Protein AF-A0A1F8JM32-F1 (afdb_monomer_lite)

Foldseek 3Di:
DAEDWDADPVRHTQQDALQVVQQVCVVVVAWDWYDTPPDIWTWHDDPNFTKTWFDDKDWDDPDVQWIWIDGSWIEIEHAPDDPPDPCVLVVQVVVCVVVVRYWYWYDHQQEIWIQDPPVNGTDQDGQVNSVNVCVVRVDQWHQGNVRWIKGWDADPVRIIMITTDDDDDDDDDD

Structure (mmCIF, N/CA/C/O backbone):
data_AF-A0A1F8JM32-F1
#
_entry.id   AF-A0A1F8JM32-F1
#
loop_
_atom_site.group_PDB
_atom_site.id
_atom_site.type_symbol
_atom_site.label_atom_id
_atom_site.label_alt_id
_atom_site.label_comp_id
_atom_site.label_asym_id
_atom_site.label_entity_id
_atom_site.label_seq_id
_atom_site.pdbx_PDB_ins_code
_atom_site.Cartn_x
_atom_site.Cartn_y
_atom_site.Cartn_z
_atom_site.occupancy
_atom_site.B_iso_or_equiv
_atom_site.auth_seq_id
_atom_site.auth_comp_id
_atom_site.auth_asym_id
_atom_site.auth_atom_id
_atom_site.pdbx_PDB_model_num
ATOM 1 N N . MET A 1 1 ? -16.530 -4.969 17.744 1.00 80.06 1 MET A N 1
ATOM 2 C CA . MET A 1 1 ? -16.162 -5.861 16.622 1.00 80.06 1 MET A CA 1
ATOM 3 C C . MET A 1 1 ? -17.079 -5.536 15.460 1.00 80.06 1 MET A C 1
ATOM 5 O O . MET A 1 1 ? -18.286 -5.492 15.668 1.00 80.06 1 MET A O 1
ATOM 9 N N . ILE A 1 2 ? -16.519 -5.273 14.280 1.00 86.69 2 ILE A N 1
ATOM 10 C CA . ILE A 1 2 ? -17.268 -4.874 13.081 1.00 86.69 2 ILE A CA 1
ATOM 11 C C . ILE A 1 2 ? -16.907 -5.822 11.946 1.00 86.69 2 ILE A C 1
ATOM 13 O O . ILE A 1 2 ? -15.728 -6.063 11.700 1.00 86.69 2 ILE A O 1
ATOM 17 N N . LYS A 1 3 ? -17.916 -6.355 11.254 1.00 87.69 3 LYS A N 1
ATOM 18 C CA . LYS A 1 3 ? -17.703 -7.224 10.094 1.00 87.69 3 LYS A CA 1
ATOM 19 C C . LYS A 1 3 ? -17.505 -6.383 8.843 1.00 87.69 3 LYS A C 1
ATOM 21 O O . LYS A 1 3 ? -18.336 -5.535 8.528 1.00 87.69 3 LYS A O 1
ATOM 26 N N . TRP A 1 4 ? -16.416 -6.644 8.134 1.00 86.62 4 TRP A N 1
ATOM 27 C CA . TRP A 1 4 ? -16.058 -5.943 6.912 1.00 86.62 4 TRP A CA 1
ATOM 28 C C . TRP A 1 4 ? -16.650 -6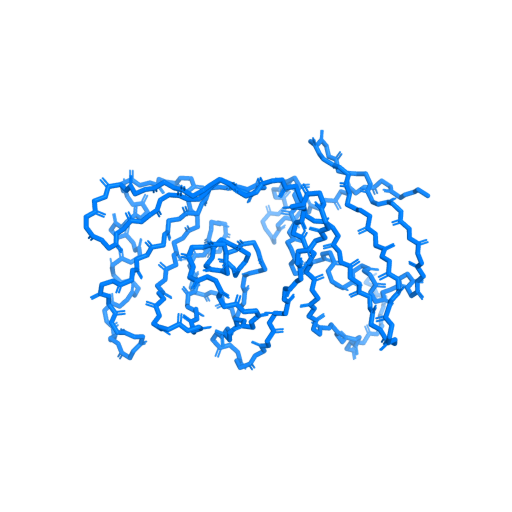.620 5.677 1.00 86.62 4 TRP A C 1
ATOM 30 O O . TRP A 1 4 ? -16.495 -7.825 5.476 1.00 86.62 4 TRP A O 1
ATOM 40 N N . VAL A 1 5 ? -17.257 -5.815 4.807 1.00 84.88 5 VAL A N 1
ATOM 41 C CA . VAL A 1 5 ? -17.569 -6.186 3.425 1.00 84.88 5 VAL A CA 1
ATOM 42 C C . VAL A 1 5 ? -17.207 -4.997 2.545 1.00 84.88 5 VAL A C 1
ATOM 44 O O . VAL A 1 5 ? -17.576 -3.867 2.855 1.00 84.88 5 VAL A O 1
ATOM 47 N N . PHE A 1 6 ? -16.486 -5.244 1.454 1.00 84.88 6 PHE A N 1
ATOM 48 C CA . PHE A 1 6 ? -16.073 -4.203 0.521 1.00 84.88 6 PHE A CA 1
ATOM 49 C C . PHE A 1 6 ? -16.266 -4.663 -0.916 1.00 84.88 6 PHE A C 1
ATOM 51 O O . PHE A 1 6 ? -15.944 -5.800 -1.269 1.00 84.88 6 PHE A O 1
ATOM 58 N N . PHE A 1 7 ? -16.765 -3.748 -1.736 1.00 85.62 7 PHE A N 1
ATOM 59 C CA . PHE A 1 7 ? -16.964 -3.937 -3.162 1.00 85.62 7 PHE A CA 1
ATOM 60 C C . PHE A 1 7 ? -16.183 -2.862 -3.913 1.00 85.62 7 PHE A C 1
ATOM 62 O O . PHE A 1 7 ? -16.184 -1.696 -3.517 1.00 85.62 7 PHE A O 1
ATOM 69 N N . ASN A 1 8 ? -15.518 -3.262 -4.991 1.00 79.25 8 ASN A N 1
ATOM 70 C CA . ASN A 1 8 ? -14.939 -2.335 -5.954 1.00 79.25 8 ASN A CA 1
ATOM 71 C C . ASN A 1 8 ? -16.053 -1.573 -6.697 1.00 79.25 8 ASN A C 1
ATOM 73 O O . ASN A 1 8 ? -17.235 -1.913 -6.603 1.00 79.25 8 ASN A O 1
ATOM 77 N N . SER A 1 9 ? -15.676 -0.558 -7.478 1.00 79.00 9 SER A N 1
ATOM 78 C CA . SER A 1 9 ? -16.617 0.234 -8.288 1.00 79.00 9 SER A CA 1
ATOM 79 C C . SER A 1 9 ? -17.377 -0.593 -9.334 1.00 79.00 9 SER A C 1
ATOM 81 O O . SER A 1 9 ? -18.477 -0.213 -9.725 1.00 79.00 9 SER A O 1
ATOM 83 N N . ASP A 1 10 ? -16.829 -1.735 -9.751 1.00 79.38 10 ASP A N 1
ATOM 84 C CA . ASP A 1 10 ? -17.462 -2.712 -10.645 1.00 79.38 10 ASP A CA 1
ATOM 85 C C . ASP A 1 10 ? -18.348 -3.743 -9.907 1.00 79.38 10 ASP A C 1
ATOM 87 O O . ASP A 1 10 ? -18.760 -4.743 -10.494 1.00 79.38 10 ASP A O 1
ATOM 91 N N . ALA A 1 11 ? -18.631 -3.513 -8.619 1.00 85.00 11 ALA A N 1
ATOM 92 C CA . ALA A 1 11 ? -19.370 -4.390 -7.708 1.00 85.00 11 ALA A CA 1
ATOM 93 C C . ALA A 1 11 ? -18.706 -5.748 -7.405 1.00 85.00 11 ALA A C 1
ATOM 95 O O . ALA A 1 11 ? -19.307 -6.591 -6.733 1.00 85.00 11 ALA A O 1
ATOM 96 N N . THR A 1 12 ? -17.461 -5.980 -7.832 1.00 78.94 12 THR A N 1
ATOM 97 C CA . THR A 1 12 ? -16.725 -7.186 -7.435 1.00 78.94 12 THR A CA 1
ATOM 98 C C . THR A 1 12 ? -16.297 -7.091 -5.968 1.00 78.94 12 THR A C 1
ATOM 100 O O . THR A 1 12 ? -15.830 -6.035 -5.529 1.00 78.94 12 THR A O 1
ATOM 103 N N . PRO A 1 13 ? -16.436 -8.162 -5.164 1.00 82.00 13 PRO A N 1
ATOM 104 C CA . PRO A 1 13 ? -15.977 -8.131 -3.785 1.00 82.00 13 PRO A CA 1
ATOM 105 C C . PRO A 1 13 ? -14.449 -8.045 -3.745 1.00 82.00 13 PRO A C 1
ATOM 107 O O . PRO A 1 13 ? -13.754 -8.777 -4.455 1.00 82.00 13 PRO A O 1
ATOM 110 N N . ALA A 1 14 ? -13.917 -7.196 -2.869 1.00 76.88 14 ALA A N 1
ATOM 111 C CA . ALA A 1 14 ? -12.504 -7.219 -2.515 1.00 76.88 14 ALA A CA 1
ATOM 112 C C . ALA A 1 14 ? -12.375 -7.554 -1.026 1.00 76.88 14 ALA A C 1
ATOM 114 O O . ALA A 1 14 ? -13.116 -7.004 -0.208 1.00 76.88 14 ALA A O 1
ATOM 115 N N . PRO A 1 15 ? -11.435 -8.438 -0.646 1.00 71.25 15 PRO A N 1
ATOM 116 C CA . PRO A 1 15 ? -11.311 -8.865 0.741 1.00 71.25 15 PRO A CA 1
ATOM 117 C C . PRO A 1 15 ? -11.031 -7.678 1.660 1.00 71.25 15 PRO A C 1
ATOM 119 O O . PRO A 1 15 ? -11.513 -7.678 2.789 1.00 71.25 15 PRO A O 1
ATOM 122 N N . ILE A 1 16 ? -10.294 -6.669 1.169 1.00 75.38 16 ILE A N 1
ATOM 123 C CA . ILE A 1 16 ? -10.016 -5.422 1.879 1.00 75.38 16 ILE A CA 1
ATOM 124 C C . ILE A 1 16 ? -9.363 -4.355 0.987 1.00 75.38 16 ILE A C 1
ATOM 126 O O . ILE A 1 16 ? -8.723 -4.680 -0.013 1.00 75.38 16 ILE A O 1
ATOM 130 N N . CYS A 1 17 ? -9.475 -3.086 1.393 1.00 82.00 17 CYS A N 1
ATOM 131 C CA . CYS A 1 17 ? -8.762 -1.944 0.821 1.00 82.00 17 CYS A CA 1
ATOM 132 C C . CYS A 1 17 ? -8.139 -1.096 1.944 1.00 82.00 17 CYS A C 1
ATOM 134 O O . CYS A 1 17 ? -8.843 -0.632 2.840 1.00 82.00 17 CYS A O 1
ATOM 136 N N . GLY A 1 18 ? -6.822 -0.862 1.888 1.00 79.56 18 GLY A N 1
ATOM 137 C CA . GLY A 1 18 ? -6.106 -0.103 2.924 1.00 79.56 18 GLY A CA 1
ATOM 138 C C . GLY A 1 18 ? -6.567 1.354 3.053 1.00 79.56 18 GLY A C 1
ATOM 139 O O . GLY A 1 18 ? -6.626 1.879 4.159 1.00 79.56 18 GLY A O 1
ATOM 140 N N . ASN A 1 19 ? -6.956 2.005 1.950 1.00 83.56 19 ASN A N 1
ATOM 141 C CA . ASN A 1 19 ? -7.513 3.361 2.011 1.00 83.56 19 ASN A CA 1
ATOM 142 C C . ASN A 1 19 ? -8.909 3.376 2.636 1.00 83.56 19 ASN A C 1
ATOM 144 O O . ASN A 1 19 ? -9.199 4.234 3.462 1.00 83.56 19 ASN A O 1
ATOM 148 N N . ALA A 1 20 ? -9.749 2.401 2.291 1.00 87.94 20 ALA A N 1
ATOM 149 C CA . ALA A 1 20 ? -11.094 2.305 2.840 1.00 87.94 20 ALA A CA 1
ATOM 150 C C . ALA A 1 20 ? -11.078 1.998 4.349 1.00 87.94 20 ALA A C 1
ATOM 152 O O . ALA A 1 20 ? -11.916 2.517 5.080 1.00 87.94 20 ALA A O 1
ATOM 153 N N . LEU A 1 21 ? -10.088 1.237 4.836 1.00 88.81 21 LEU A N 1
ATOM 154 C CA . LEU A 1 21 ? -9.865 1.052 6.273 1.00 88.81 21 LEU A CA 1
ATOM 155 C C . LEU A 1 21 ? -9.588 2.369 7.008 1.00 88.81 21 LEU A C 1
ATOM 157 O O . LEU A 1 21 ? -10.077 2.537 8.119 1.00 88.81 21 LEU A O 1
ATOM 161 N N . LYS A 1 22 ? -8.855 3.313 6.399 1.00 89.69 22 LYS A N 1
ATOM 162 C CA . LYS A 1 22 ? -8.629 4.647 6.988 1.00 89.69 22 LYS A CA 1
ATOM 163 C C . LYS A 1 22 ? -9.928 5.443 7.089 1.00 89.69 22 LYS A C 1
ATOM 165 O O . LYS A 1 22 ? -10.203 6.026 8.131 1.00 89.69 22 LYS A O 1
ATOM 170 N N . CYS A 1 23 ? -10.754 5.416 6.042 1.00 91.12 23 CYS A N 1
ATOM 171 C CA . CYS A 1 23 ? -12.068 6.058 6.079 1.00 91.12 23 CYS A CA 1
ATOM 172 C C . CYS A 1 23 ? -12.973 5.426 7.141 1.00 91.12 23 CYS A C 1
ATOM 174 O O . CYS A 1 23 ? -13.645 6.142 7.874 1.00 91.12 23 CYS A O 1
ATOM 176 N N . LEU A 1 24 ? -12.963 4.095 7.264 1.00 89.50 24 LEU A N 1
ATOM 177 C CA . LEU A 1 24 ? -13.727 3.417 8.305 1.00 89.50 24 LEU A CA 1
ATOM 178 C C . LEU A 1 24 ? -13.204 3.766 9.704 1.00 89.50 24 LEU A C 1
ATOM 180 O O . LEU A 1 24 ? -14.010 4.028 10.588 1.00 89.50 24 LEU A O 1
ATOM 184 N N . ALA A 1 25 ? -11.885 3.835 9.899 1.00 89.94 25 ALA A N 1
ATOM 185 C CA . ALA A 1 25 ? -11.300 4.286 11.158 1.00 89.94 25 ALA A CA 1
ATOM 186 C C . ALA A 1 25 ? -11.806 5.684 11.536 1.00 89.94 25 ALA A C 1
ATOM 188 O O . ALA A 1 25 ? -12.257 5.873 12.660 1.00 89.94 25 ALA A O 1
ATOM 189 N N . LEU A 1 26 ? -11.821 6.626 10.587 1.00 89.94 26 LEU A N 1
ATOM 190 C CA . LEU A 1 26 ? -12.372 7.965 10.805 1.00 89.94 26 LEU A CA 1
ATOM 191 C C . LEU A 1 26 ? -13.860 7.935 11.181 1.00 89.94 26 LEU A C 1
ATOM 193 O O . LEU A 1 26 ? -14.256 8.622 12.115 1.00 89.94 26 LEU A O 1
ATOM 197 N N . ILE A 1 27 ? -14.674 7.152 10.463 1.00 90.00 27 ILE A N 1
ATOM 198 C CA . ILE A 1 27 ? -16.121 7.040 10.716 1.00 90.00 27 ILE A CA 1
ATOM 199 C C . ILE A 1 27 ? -16.396 6.508 12.126 1.00 90.00 27 ILE A C 1
ATOM 201 O O . ILE A 1 27 ? -17.342 6.947 12.773 1.00 90.00 27 ILE A O 1
ATOM 205 N N . LEU A 1 28 ? -15.593 5.549 12.587 1.00 89.31 28 LEU A N 1
ATOM 206 C CA . LEU A 1 28 ? -15.759 4.944 13.906 1.00 89.31 28 LEU A CA 1
ATOM 207 C C . LEU A 1 28 ? -15.214 5.839 15.017 1.00 89.31 28 LEU A C 1
ATOM 209 O O . LEU A 1 28 ? -15.844 5.956 16.061 1.00 89.31 28 LEU A O 1
ATOM 213 N N . GLY A 1 29 ? -14.062 6.473 14.794 1.00 88.94 29 GLY A N 1
ATOM 214 C CA . GLY A 1 29 ? -13.470 7.429 15.729 1.00 88.94 29 GLY A CA 1
ATOM 215 C C . GLY A 1 29 ? -12.964 6.827 17.045 1.00 88.94 29 GLY A C 1
ATOM 216 O O . GLY A 1 29 ? -12.597 7.578 17.943 1.00 88.94 29 GLY A O 1
ATOM 217 N N . GLU A 1 30 ? -12.940 5.500 17.177 1.00 90.31 30 GLU A N 1
ATOM 218 C CA . GLU A 1 30 ? -12.598 4.799 18.415 1.00 90.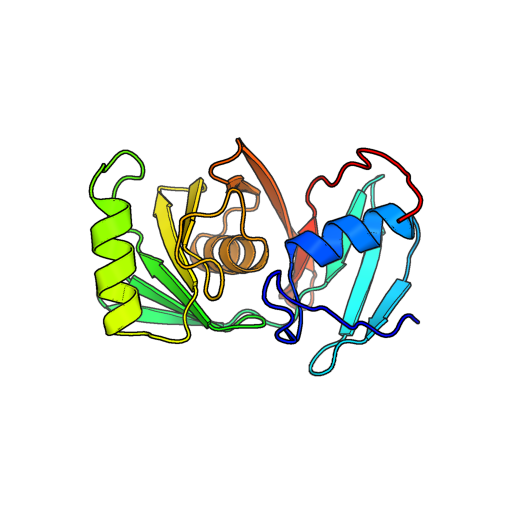31 30 GLU A CA 1
ATOM 219 C C . GLU A 1 30 ? -11.851 3.483 18.160 1.00 90.31 30 GLU A C 1
ATOM 221 O O . GLU A 1 30 ? -11.835 2.942 17.046 1.00 90.31 30 GLU A O 1
ATOM 226 N N . ASP A 1 31 ? -11.250 2.955 19.227 1.00 93.69 31 ASP A N 1
ATOM 227 C CA . ASP A 1 31 ? -10.610 1.644 19.233 1.00 93.69 31 ASP A CA 1
ATOM 228 C C . ASP A 1 31 ? -11.603 0.555 18.829 1.00 93.69 31 ASP A C 1
ATOM 230 O O . ASP A 1 31 ? -12.661 0.369 19.436 1.00 93.69 31 ASP A O 1
ATOM 234 N N . CYS A 1 32 ? -11.247 -0.230 17.817 1.00 93.81 32 CYS A N 1
ATOM 235 C CA . CYS A 1 32 ? -12.103 -1.314 17.365 1.00 93.81 32 CYS A CA 1
ATOM 236 C C . CYS A 1 32 ? -11.315 -2.432 16.685 1.00 93.81 32 CYS A C 1
ATOM 238 O O . CYS A 1 32 ? -10.146 -2.302 16.335 1.00 93.81 32 CYS A O 1
ATOM 240 N N . LEU A 1 33 ? -11.980 -3.570 16.492 1.00 94.12 33 LEU A N 1
ATOM 241 C CA . LEU A 1 33 ? -11.468 -4.670 15.684 1.00 94.12 33 LEU A CA 1
ATOM 242 C C . LEU A 1 33 ? -12.369 -4.840 14.467 1.00 94.12 33 LEU A C 1
ATOM 244 O O . LEU A 1 33 ? -13.563 -5.138 14.620 1.00 94.12 33 LEU A O 1
ATOM 248 N N . ILE A 1 34 ? -11.785 -4.666 13.284 1.00 91.38 34 ILE A N 1
ATOM 249 C CA . ILE A 1 34 ? -12.434 -4.947 12.007 1.00 91.38 34 ILE A CA 1
ATOM 250 C C . ILE A 1 34 ? -12.113 -6.387 11.620 1.00 91.38 34 ILE A C 1
ATOM 252 O O . ILE A 1 34 ? -10.950 -6.747 11.450 1.00 91.38 34 ILE A O 1
ATOM 256 N N . GLU A 1 35 ? -13.140 -7.211 11.461 1.00 90.75 35 GLU A N 1
ATOM 257 C CA . GLU A 1 35 ? -13.007 -8.589 10.999 1.00 90.75 35 GLU A CA 1
ATOM 258 C C . GLU A 1 35 ? -13.204 -8.652 9.488 1.00 90.75 35 GLU A C 1
ATOM 260 O O . GLU A 1 35 ? -14.315 -8.468 8.982 1.00 90.75 35 GLU A O 1
ATOM 265 N N . GLY A 1 36 ? -12.110 -8.906 8.773 1.00 85.19 36 GLY A N 1
ATOM 266 C CA . GLY A 1 36 ? -12.129 -9.255 7.361 1.00 85.19 36 GLY A CA 1
ATOM 267 C C . GLY A 1 36 ? -12.226 -10.770 7.147 1.00 85.19 36 GLY A C 1
ATOM 268 O O . GLY A 1 36 ? -12.107 -11.554 8.087 1.00 85.19 36 GLY A O 1
ATOM 269 N N . PRO A 1 37 ? -12.396 -11.214 5.893 1.00 82.94 37 PRO A N 1
ATOM 270 C CA . PRO A 1 37 ? -12.542 -12.635 5.570 1.00 82.94 37 PRO A CA 1
ATOM 271 C C . PRO A 1 37 ? -11.274 -13.467 5.824 1.00 82.94 37 PRO A C 1
ATOM 273 O O . PRO A 1 37 ? -11.372 -14.674 6.021 1.00 82.94 37 PRO A O 1
ATOM 276 N N . LEU A 1 38 ? -10.091 -12.843 5.789 1.00 83.31 38 LEU A N 1
ATOM 277 C CA . LEU A 1 38 ? -8.795 -13.523 5.944 1.00 83.31 38 LEU A CA 1
ATOM 278 C C . LEU A 1 38 ? -8.005 -13.067 7.175 1.00 83.31 38 LEU A C 1
ATOM 280 O O . LEU A 1 38 ? -7.207 -13.833 7.706 1.00 83.31 38 LEU A O 1
ATOM 284 N N . PHE A 1 39 ? -8.203 -11.825 7.612 1.00 87.44 39 PHE A N 1
ATOM 285 C CA . PHE A 1 39 ? -7.437 -11.198 8.685 1.00 87.44 39 PHE A CA 1
ATOM 286 C C . PHE A 1 39 ? -8.336 -10.261 9.488 1.00 87.44 39 PHE A C 1
ATOM 288 O O . PHE A 1 39 ? -9.346 -9.774 8.973 1.00 87.44 39 PHE A O 1
ATOM 295 N N . SER A 1 40 ? -7.917 -9.963 10.714 1.00 90.94 40 SER A N 1
ATOM 296 C CA . SER A 1 40 ? -8.517 -8.915 11.535 1.00 90.94 40 SER A CA 1
ATOM 297 C C . SER A 1 40 ? -7.571 -7.724 11.641 1.00 90.94 40 SER A C 1
ATOM 299 O O . SER A 1 40 ? -6.355 -7.894 11.716 1.00 90.94 40 SER A O 1
ATOM 301 N 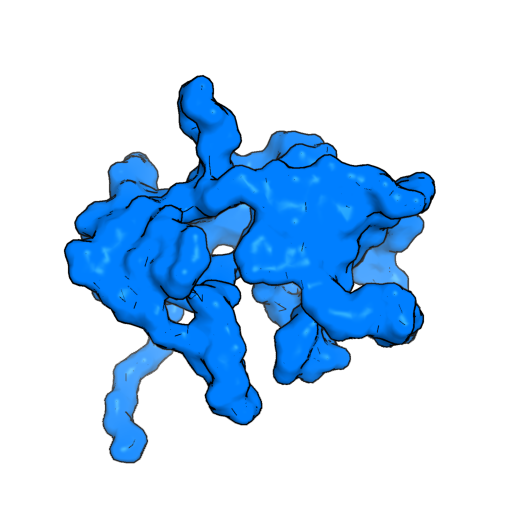N . PHE A 1 41 ? -8.143 -6.526 11.657 1.00 93.12 41 PHE A N 1
ATOM 302 C CA . PHE A 1 41 ? -7.426 -5.257 11.611 1.00 93.12 41 PHE A CA 1
ATOM 303 C C . PHE A 1 41 ? -7.778 -4.475 12.871 1.00 93.12 41 PHE A C 1
ATOM 305 O O . PHE A 1 41 ? -8.878 -3.914 12.947 1.00 93.12 41 PHE A O 1
ATOM 312 N N . PRO A 1 42 ? -6.916 -4.499 13.902 1.00 94.75 42 PRO A N 1
ATOM 313 C CA . PRO A 1 42 ? -7.131 -3.670 15.072 1.00 94.75 42 PRO A CA 1
ATOM 314 C C . PRO A 1 42 ? -6.926 -2.206 14.686 1.00 94.75 42 PRO A C 1
ATOM 316 O O . PRO A 1 42 ? -5.966 -1.867 13.997 1.00 94.75 42 PRO A O 1
ATOM 319 N N . ILE A 1 43 ? -7.825 -1.348 15.142 1.00 94.56 43 ILE A N 1
ATOM 320 C CA . ILE A 1 43 ? -7.679 0.100 15.115 1.00 94.56 43 ILE A CA 1
ATOM 321 C C . ILE A 1 43 ? -7.444 0.545 16.547 1.00 94.56 43 ILE A C 1
ATOM 323 O O . ILE A 1 43 ? -8.193 0.146 17.440 1.00 94.56 43 ILE A O 1
ATOM 327 N N . GLN A 1 44 ? -6.397 1.337 16.748 1.00 94.94 44 GLN A N 1
ATOM 328 C CA . GLN A 1 44 ? -6.035 1.887 18.047 1.00 94.94 44 GLN A CA 1
ATOM 329 C C . GLN A 1 44 ? -5.725 3.373 17.931 1.00 94.94 44 GLN A C 1
ATOM 331 O O . GLN A 1 44 ? -4.973 3.793 17.046 1.00 94.94 44 GLN A O 1
ATOM 336 N N . GLU A 1 45 ? -6.290 4.160 18.833 1.00 92.69 45 GLU A N 1
ATOM 337 C CA . GLU A 1 45 ? -5.922 5.547 19.047 1.00 92.69 45 GLU A CA 1
ATOM 338 C C . GLU A 1 45 ? -4.586 5.617 19.793 1.00 92.69 45 G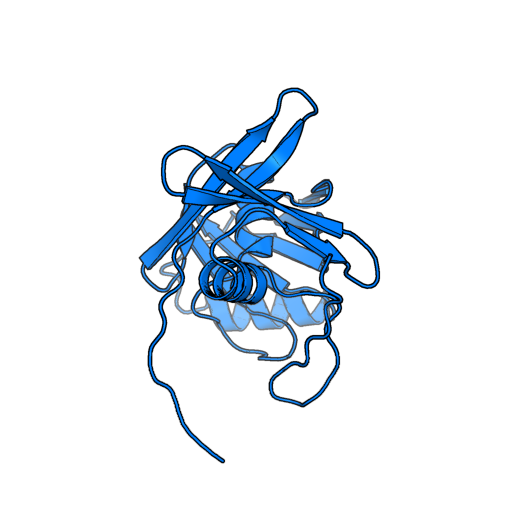LU A C 1
ATOM 340 O O . GLU A 1 45 ? -4.360 4.953 20.807 1.00 92.69 45 GLU A O 1
ATOM 345 N N . LYS A 1 46 ? -3.668 6.411 19.249 1.00 90.94 46 LYS A N 1
ATOM 346 C CA . LYS A 1 46 ? -2.405 6.745 19.888 1.00 90.94 46 LYS A CA 1
ATOM 347 C C . LYS A 1 46 ? -1.943 8.126 19.442 1.00 90.94 46 LYS A C 1
ATOM 349 O O . LYS A 1 46 ? -1.719 8.359 18.251 1.00 90.94 46 LYS A O 1
ATOM 354 N N . ASP A 1 47 ? -1.703 8.998 20.418 1.00 89.19 47 ASP A N 1
ATOM 355 C CA . ASP A 1 47 ? -1.186 10.360 20.231 1.00 89.19 47 ASP A CA 1
ATOM 356 C C . ASP A 1 47 ? -2.073 11.239 19.320 1.00 89.19 47 ASP A C 1
ATOM 358 O O . ASP A 1 47 ? -1.587 12.006 18.487 1.00 89.19 47 ASP A O 1
ATOM 362 N N . GLY A 1 48 ? -3.393 11.115 19.458 1.00 88.00 48 GLY A N 1
ATOM 363 C CA . GLY A 1 48 ? -4.401 11.806 18.654 1.00 88.00 48 GLY A CA 1
ATOM 364 C C . GLY A 1 48 ? -4.576 11.232 17.247 1.00 88.00 48 GLY A C 1
ATOM 365 O O . GLY A 1 48 ? -5.142 11.903 16.384 1.00 88.00 48 GLY A O 1
ATOM 366 N N . ARG A 1 49 ? -4.056 10.029 16.974 1.00 91.62 49 ARG A N 1
ATOM 367 C CA . ARG A 1 49 ? -4.082 9.394 15.648 1.00 91.62 49 ARG A CA 1
ATOM 368 C C . ARG A 1 49 ? -4.618 7.978 15.736 1.00 91.62 49 ARG A C 1
ATOM 370 O O . ARG A 1 49 ? -4.194 7.201 16.582 1.00 91.62 49 ARG A O 1
ATOM 377 N N . LEU A 1 50 ? -5.479 7.617 14.791 1.00 93.31 50 LEU A N 1
ATOM 378 C CA . LEU A 1 50 ? -5.923 6.238 14.620 1.00 93.31 50 LEU A CA 1
ATOM 379 C C . LEU A 1 50 ? -4.905 5.465 13.776 1.00 93.31 50 LEU A C 1
ATOM 381 O O . LEU A 1 50 ? -4.568 5.868 12.656 1.00 93.31 50 LEU A O 1
ATOM 385 N N . TRP A 1 51 ? -4.426 4.356 14.333 1.00 95.06 51 TRP A N 1
ATOM 386 C CA . TRP A 1 51 ? -3.483 3.427 13.723 1.00 95.06 51 TRP A CA 1
ATOM 387 C C . TRP A 1 51 ? -4.169 2.103 13.431 1.00 95.06 51 TRP A C 1
ATOM 389 O O . TRP A 1 51 ? -4.842 1.540 14.288 1.00 95.06 51 TRP A O 1
ATOM 399 N N . ILE A 1 52 ? -3.961 1.587 12.226 1.00 95.00 52 ILE A N 1
ATOM 400 C CA . ILE A 1 52 ? -4.521 0.326 11.752 1.00 95.00 52 ILE A CA 1
ATOM 401 C C . ILE A 1 52 ? -3.414 -0.723 11.757 1.00 95.00 52 ILE A C 1
ATOM 403 O O . ILE A 1 52 ? -2.429 -0.590 11.027 1.00 95.00 52 ILE A O 1
ATOM 407 N N . GLY A 1 53 ? -3.573 -1.778 12.548 1.00 94.94 53 GLY A N 1
ATOM 408 C CA . GLY A 1 53 ? -2.687 -2.933 12.519 1.00 94.94 53 GLY A CA 1
ATOM 409 C C . GLY A 1 53 ? -2.859 -3.707 11.215 1.00 94.94 53 GLY A C 1
ATOM 410 O O . GLY A 1 53 ? -3.974 -4.062 10.825 1.00 94.94 53 GLY A O 1
ATOM 411 N N . LEU A 1 54 ? -1.747 -3.960 10.532 1.00 93.25 54 LEU A N 1
ATOM 412 C CA . LEU A 1 54 ? -1.694 -4.719 9.291 1.00 93.25 54 LEU A CA 1
ATOM 413 C C . LEU A 1 54 ? -1.200 -6.147 9.556 1.00 93.25 54 LEU A C 1
ATOM 415 O O . LEU A 1 54 ? -0.370 -6.364 10.443 1.00 93.25 54 LEU A O 1
ATOM 419 N N . PRO A 1 55 ? -1.655 -7.134 8.765 1.00 90.81 55 PRO A N 1
ATOM 420 C CA . PRO A 1 55 ? -1.071 -8.463 8.799 1.00 90.81 55 PRO A CA 1
ATOM 421 C C . PRO A 1 55 ? 0.381 -8.429 8.288 1.00 90.81 55 PRO A C 1
ATOM 423 O O . PRO A 1 55 ? 0.792 -7.459 7.641 1.00 90.81 55 PRO A O 1
ATOM 426 N N . PRO A 1 56 ? 1.165 -9.492 8.543 1.00 90.31 56 PRO A N 1
ATOM 427 C CA . PRO A 1 56 ? 2.562 -9.552 8.133 1.00 90.31 56 PRO A CA 1
ATOM 428 C C . PRO A 1 56 ? 2.759 -9.280 6.638 1.00 90.31 56 PRO A C 1
ATOM 430 O O . PRO A 1 56 ? 2.129 -9.907 5.785 1.00 90.31 56 PRO A O 1
ATOM 433 N N . VAL A 1 57 ? 3.685 -8.374 6.331 1.00 92.12 57 VAL A N 1
ATOM 434 C CA . VAL A 1 57 ? 4.084 -8.037 4.962 1.00 92.12 57 VAL A CA 1
ATOM 435 C C . VAL A 1 57 ? 5.280 -8.898 4.581 1.00 92.12 57 VAL A C 1
ATOM 437 O O . VAL A 1 57 ? 6.319 -8.852 5.235 1.00 92.12 57 VAL A O 1
ATOM 440 N N . THR A 1 58 ? 5.164 -9.681 3.510 1.00 95.00 58 THR A N 1
ATOM 441 C CA . THR A 1 58 ? 6.306 -10.444 2.982 1.00 95.00 58 THR A CA 1
ATOM 442 C C . THR A 1 58 ? 6.795 -9.809 1.696 1.00 95.00 58 THR A C 1
ATOM 444 O O . THR A 1 58 ? 6.045 -9.788 0.726 1.00 95.00 58 THR A O 1
ATOM 447 N N . VAL A 1 59 ? 8.053 -9.363 1.656 1.00 97.06 59 VAL A N 1
ATOM 448 C CA . VAL A 1 59 ? 8.691 -8.807 0.452 1.00 97.06 59 VAL A CA 1
ATOM 449 C C . VAL A 1 59 ? 9.807 -9.735 -0.019 1.00 97.06 59 VAL A C 1
ATOM 451 O O . VAL A 1 59 ? 10.614 -10.204 0.782 1.00 97.06 59 VAL A O 1
ATOM 454 N N . ARG A 1 60 ? 9.846 -10.034 -1.320 1.00 97.69 60 ARG A N 1
ATOM 455 C CA . ARG A 1 60 ? 10.856 -10.897 -1.947 1.00 97.69 60 ARG A CA 1
ATOM 456 C C . ARG A 1 60 ? 11.326 -10.286 -3.268 1.00 97.69 60 ARG A C 1
ATOM 458 O O . ARG A 1 60 ? 10.481 -9.811 -4.025 1.00 97.69 60 ARG A O 1
ATOM 465 N N . PRO A 1 61 ? 12.632 -10.305 -3.576 1.00 98.06 61 PRO A N 1
ATOM 466 C CA . PRO A 1 61 ? 13.109 -9.890 -4.889 1.00 98.06 61 PRO A CA 1
ATOM 467 C C . PRO A 1 61 ? 12.618 -10.870 -5.962 1.00 98.06 61 PRO A C 1
ATOM 469 O O . PRO A 1 61 ? 12.581 -12.081 -5.738 1.00 98.06 61 PRO A O 1
ATOM 472 N N . LEU A 1 62 ? 12.244 -10.337 -7.121 1.00 97.12 62 LEU A N 1
ATOM 473 C CA . LEU A 1 62 ? 11.949 -11.103 -8.334 1.00 97.12 62 LEU A CA 1
ATOM 474 C C . LEU A 1 62 ? 13.118 -11.032 -9.319 1.00 97.12 62 LEU A C 1
ATOM 476 O O . LEU A 1 62 ? 13.499 -12.038 -9.907 1.00 97.12 62 LEU A O 1
ATOM 480 N N . GLU A 1 63 ? 13.680 -9.838 -9.474 1.00 96.19 63 GLU A N 1
ATOM 481 C CA . GLU A 1 63 ? 14.858 -9.509 -10.277 1.00 96.19 63 GLU A CA 1
ATOM 482 C C . GLU A 1 63 ? 15.461 -8.202 -9.728 1.00 96.19 63 GLU A C 1
ATOM 484 O O . GLU A 1 63 ? 14.942 -7.634 -8.763 1.00 96.19 63 GLU A O 1
ATOM 489 N N . GLU A 1 64 ? 16.586 -7.743 -10.276 1.00 96.12 64 GLU A N 1
ATOM 490 C CA . GLU A 1 64 ? 17.252 -6.531 -9.788 1.00 96.12 64 GLU A CA 1
ATOM 491 C C . GLU A 1 64 ? 16.304 -5.321 -9.837 1.00 96.12 64 GLU A C 1
ATOM 493 O O . GLU A 1 64 ? 15.810 -4.940 -10.896 1.00 96.12 64 GLU A O 1
ATOM 498 N N . GLY A 1 65 ? 16.017 -4.753 -8.662 1.00 96.81 65 GLY A N 1
ATOM 499 C CA . GLY A 1 65 ? 15.124 -3.607 -8.505 1.00 96.81 65 GLY A CA 1
ATOM 500 C C . GLY A 1 65 ? 13.629 -3.887 -8.712 1.00 96.81 65 GLY A C 1
ATOM 501 O O . GLY A 1 65 ? 12.842 -2.942 -8.698 1.00 96.81 65 GLY A O 1
ATOM 502 N N . LEU A 1 66 ? 13.213 -5.150 -8.851 1.00 98.19 66 LEU A N 1
ATOM 503 C CA . LEU A 1 66 ? 11.803 -5.542 -8.921 1.00 98.19 66 LEU A CA 1
ATOM 504 C C . LEU A 1 66 ? 11.460 -6.517 -7.793 1.00 98.19 66 LEU A C 1
ATOM 506 O O . LEU A 1 66 ? 12.088 -7.567 -7.641 1.00 98.19 66 LEU A O 1
ATOM 510 N N . TYR A 1 67 ? 10.418 -6.205 -7.029 1.00 98.62 67 TYR A N 1
ATOM 511 C CA . TYR A 1 67 ? 10.048 -6.943 -5.825 1.00 98.62 67 TYR A CA 1
ATOM 512 C C . TYR A 1 67 ? 8.593 -7.383 -5.867 1.00 98.62 67 TYR A C 1
ATOM 514 O O . TYR A 1 67 ? 7.717 -6.642 -6.300 1.00 98.62 67 TYR A O 1
ATOM 522 N N . HIS A 1 68 ? 8.334 -8.581 -5.360 1.00 98.19 68 HIS A N 1
ATOM 523 C CA . HIS A 1 68 ? 7.001 -9.060 -5.041 1.00 98.19 68 HIS A CA 1
ATOM 524 C C . HIS A 1 68 ? 6.735 -8.856 -3.554 1.00 98.19 68 HIS A C 1
ATOM 526 O O . HIS A 1 68 ? 7.505 -9.329 -2.714 1.00 98.19 68 HIS A O 1
ATOM 532 N N . ALA A 1 69 ? 5.612 -8.227 -3.229 1.00 96.88 69 ALA A N 1
ATOM 533 C CA . ALA A 1 69 ? 5.116 -8.115 -1.874 1.00 96.88 69 ALA A CA 1
ATOM 534 C C . ALA A 1 69 ? 3.728 -8.753 -1.736 1.00 96.88 69 ALA A C 1
ATOM 536 O O . ALA A 1 69 ? 2.825 -8.508 -2.537 1.00 96.88 69 ALA A O 1
ATOM 537 N N . ALA A 1 70 ? 3.570 -9.579 -0.704 1.00 93.31 70 ALA A N 1
ATOM 538 C CA . ALA A 1 70 ? 2.299 -10.174 -0.319 1.00 93.31 70 ALA A CA 1
ATOM 539 C C . ALA A 1 70 ? 1.760 -9.446 0.912 1.00 93.31 70 ALA A C 1
ATOM 541 O O . ALA A 1 70 ? 2.338 -9.550 1.997 1.00 93.31 70 ALA A O 1
ATOM 542 N N .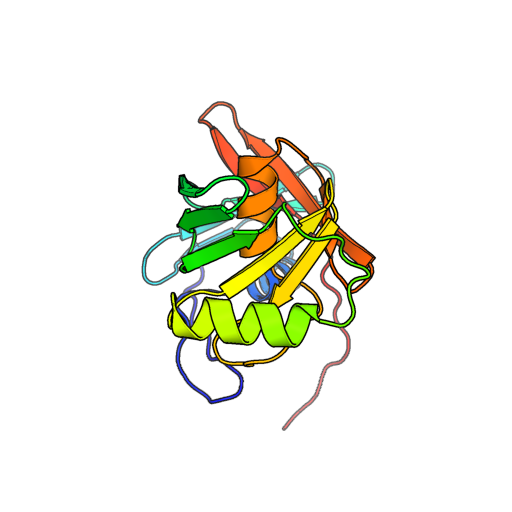 LEU A 1 71 ? 0.666 -8.710 0.721 1.00 89.06 71 LEU A N 1
ATOM 543 C CA . LEU A 1 71 ? -0.084 -8.042 1.779 1.00 89.06 71 LEU A CA 1
ATOM 544 C C . LEU A 1 71 ? -1.493 -7.758 1.271 1.00 89.06 71 LEU A C 1
ATOM 546 O O . LEU A 1 71 ? -1.670 -6.857 0.459 1.00 89.06 71 LEU A O 1
ATOM 550 N N . LEU A 1 72 ? -2.495 -8.470 1.795 1.00 84.44 72 LEU A N 1
ATOM 551 C CA . LEU A 1 72 ? -3.923 -8.349 1.437 1.00 84.44 72 LEU A CA 1
ATOM 552 C C . LEU A 1 72 ? -4.251 -8.766 -0.006 1.00 84.44 72 LEU A C 1
ATOM 554 O O . LEU A 1 72 ? -5.198 -9.513 -0.235 1.00 84.44 72 LEU A O 1
ATOM 558 N N . ASN A 1 73 ? -3.447 -8.319 -0.961 1.00 86.00 73 ASN A N 1
ATOM 559 C CA . ASN A 1 73 ? -3.370 -8.740 -2.344 1.00 86.00 73 ASN A CA 1
ATOM 560 C C . ASN A 1 73 ? -1.888 -8.755 -2.788 1.00 86.00 73 ASN A C 1
ATOM 562 O O . ASN A 1 73 ? -0.967 -8.624 -1.972 1.00 86.00 73 ASN A O 1
ATOM 566 N N . THR A 1 74 ? -1.659 -9.002 -4.075 1.00 92.94 74 THR A N 1
ATOM 567 C CA . THR A 1 74 ? -0.318 -9.062 -4.655 1.00 92.94 74 THR A CA 1
ATOM 568 C C . THR A 1 74 ? 0.136 -7.682 -5.110 1.00 92.94 74 THR A C 1
ATOM 570 O O . THR A 1 74 ? -0.569 -6.996 -5.848 1.00 92.94 74 THR A O 1
ATOM 573 N N . HIS A 1 75 ? 1.356 -7.318 -4.730 1.00 96.06 75 HIS A N 1
ATOM 574 C CA . HIS A 1 75 ? 2.007 -6.070 -5.103 1.00 96.06 75 HIS A CA 1
ATOM 575 C C . HIS A 1 75 ? 3.325 -6.354 -5.825 1.00 96.06 75 HIS A C 1
ATOM 577 O O . HIS A 1 75 ? 4.126 -7.170 -5.369 1.00 96.06 75 HIS A O 1
ATOM 583 N N . ILE A 1 76 ? 3.572 -5.657 -6.930 1.00 98.12 76 ILE A N 1
ATOM 584 C CA . ILE A 1 76 ? 4.862 -5.639 -7.624 1.00 98.12 76 ILE A CA 1
ATOM 585 C C . ILE A 1 76 ? 5.429 -4.231 -7.504 1.00 98.12 76 ILE A C 1
ATOM 587 O O . ILE A 1 76 ? 4.764 -3.281 -7.901 1.00 98.12 76 ILE A O 1
ATOM 591 N N . ILE A 1 77 ? 6.633 -4.095 -6.955 1.00 98.50 77 ILE A N 1
ATOM 592 C CA . ILE A 1 77 ? 7.301 -2.807 -6.746 1.00 98.50 77 ILE A CA 1
ATOM 593 C C . ILE A 1 77 ? 8.545 -2.747 -7.626 1.00 98.50 77 ILE A C 1
ATOM 595 O O . ILE A 1 77 ? 9.454 -3.559 -7.463 1.00 98.50 77 ILE A O 1
ATOM 599 N N . ASP A 1 78 ? 8.578 -1.779 -8.533 1.00 98.44 78 ASP A N 1
ATOM 600 C CA . ASP A 1 78 ? 9.717 -1.442 -9.384 1.00 98.44 78 ASP A CA 1
ATOM 601 C C . ASP A 1 78 ? 10.406 -0.181 -8.834 1.00 98.44 78 ASP A C 1
ATOM 603 O O . ASP A 1 78 ? 9.808 0.897 -8.800 1.00 98.44 78 ASP A O 1
ATOM 607 N N . ILE A 1 79 ? 11.657 -0.327 -8.388 1.00 98.25 79 ILE A N 1
ATOM 608 C CA . ILE A 1 79 ? 12.513 0.773 -7.904 1.00 98.25 79 ILE A CA 1
ATOM 609 C C . ILE A 1 79 ? 13.562 1.210 -8.941 1.00 98.25 79 ILE A C 1
ATOM 611 O O . ILE A 1 79 ? 14.465 1.981 -8.629 1.00 98.25 79 ILE A O 1
ATOM 615 N N . THR A 1 80 ? 13.492 0.692 -10.170 1.00 96.94 80 THR A N 1
ATOM 616 C CA . THR A 1 80 ? 14.463 0.975 -11.244 1.00 96.94 80 THR A CA 1
ATOM 617 C C . THR A 1 80 ? 14.079 2.180 -12.100 1.00 96.94 80 THR A C 1
ATOM 619 O O . THR A 1 80 ? 14.846 2.598 -12.969 1.00 96.94 80 THR A O 1
ATOM 622 N N . ARG A 1 81 ? 12.873 2.724 -11.899 1.00 95.31 81 ARG A N 1
ATOM 623 C CA . ARG A 1 81 ? 12.275 3.770 -12.735 1.00 95.31 81 ARG A CA 1
ATOM 624 C C . ARG A 1 81 ? 12.056 5.048 -11.940 1.00 95.31 81 ARG A C 1
ATOM 626 O O . ARG A 1 81 ? 11.528 5.017 -10.835 1.00 95.31 81 ARG A O 1
ATOM 633 N N . THR A 1 82 ? 12.371 6.177 -12.561 1.00 96.50 82 THR A N 1
ATOM 634 C CA . THR A 1 82 ? 12.062 7.506 -12.024 1.00 96.50 82 THR A CA 1
ATOM 635 C C . THR A 1 82 ? 10.575 7.815 -12.176 1.00 96.50 82 THR A C 1
ATOM 637 O O . THR A 1 82 ? 9.963 7.518 -13.206 1.00 96.50 82 THR A O 1
ATOM 640 N N . LEU A 1 83 ? 9.981 8.473 -11.176 1.00 97.06 83 LEU A N 1
ATOM 641 C CA . LEU A 1 83 ? 8.534 8.717 -11.156 1.00 97.06 83 LEU A CA 1
ATOM 642 C C . LEU A 1 83 ? 8.057 9.764 -12.170 1.00 97.06 83 LEU A C 1
ATOM 644 O O . LEU A 1 83 ? 6.857 9.836 -12.442 1.00 97.06 83 LEU A O 1
ATOM 648 N N . CYS A 1 84 ? 8.963 10.557 -12.744 1.00 95.62 84 CYS A N 1
ATOM 649 C CA . CYS A 1 84 ? 8.657 11.512 -13.810 1.00 95.62 84 CYS A CA 1
ATOM 650 C C . CYS A 1 84 ? 8.622 10.887 -15.215 1.00 95.62 84 CYS A C 1
ATOM 652 O O . CYS A 1 84 ? 8.288 11.586 -16.171 1.00 95.62 84 CYS A O 1
ATOM 654 N N . ASP A 1 85 ? 8.935 9.593 -15.357 1.00 96.50 85 ASP A N 1
ATOM 655 C CA . ASP A 1 85 ? 8.928 8.920 -16.655 1.00 96.50 85 ASP A CA 1
ATOM 656 C C . ASP A 1 85 ? 7.492 8.881 -17.237 1.00 96.50 85 ASP A C 1
ATOM 658 O O . ASP A 1 85 ? 6.581 8.296 -16.635 1.00 96.50 85 ASP A O 1
ATOM 662 N N . PRO A 1 86 ? 7.242 9.490 -18.413 1.00 95.62 86 PRO A N 1
ATOM 663 C CA . PRO A 1 86 ? 5.915 9.486 -19.025 1.00 95.62 86 PRO A CA 1
ATOM 664 C C . PRO A 1 86 ? 5.481 8.091 -19.506 1.00 95.62 86 PRO A C 1
ATOM 666 O O . PRO A 1 86 ? 4.303 7.884 -19.790 1.00 95.62 86 PRO A O 1
ATOM 669 N N . GLN A 1 87 ? 6.398 7.122 -19.595 1.00 96.94 87 GLN A N 1
ATOM 670 C CA . GLN A 1 87 ? 6.122 5.753 -20.033 1.00 96.94 87 GLN A CA 1
ATOM 671 C C . GLN A 1 87 ? 5.668 4.820 -18.903 1.00 96.94 87 GLN A C 1
ATOM 673 O O . GLN A 1 87 ? 5.353 3.659 -19.180 1.00 96.94 87 GLN A O 1
ATOM 678 N N . LEU A 1 88 ? 5.574 5.290 -17.652 1.00 96.25 88 LEU A N 1
ATOM 679 C CA . LEU A 1 88 ? 5.118 4.462 -16.528 1.00 96.25 88 LEU A CA 1
ATOM 680 C C . LEU A 1 88 ? 3.799 3.713 -16.793 1.00 96.25 88 LEU A C 1
ATOM 682 O O . LEU A 1 88 ? 3.761 2.521 -16.495 1.00 96.25 88 LEU A O 1
ATOM 686 N N . PRO A 1 89 ? 2.758 4.299 -17.424 1.00 96.25 89 PRO A N 1
ATOM 687 C CA . PRO A 1 89 ? 1.548 3.546 -17.765 1.00 96.25 89 PRO A CA 1
ATOM 688 C C . PRO A 1 89 ? 1.806 2.366 -18.715 1.00 96.25 89 PRO A C 1
ATOM 690 O O . PRO A 1 89 ? 1.264 1.274 -18.533 1.00 96.25 89 PRO A O 1
ATOM 693 N N . ALA A 1 90 ? 2.682 2.541 -19.708 1.00 96.50 90 ALA A N 1
ATOM 694 C CA . ALA A 1 90 ? 3.047 1.468 -20.632 1.00 96.50 90 ALA A CA 1
ATOM 695 C C . ALA A 1 90 ? 3.847 0.360 -19.922 1.00 96.50 90 ALA A C 1
ATOM 697 O O . ALA A 1 90 ? 3.652 -0.830 -20.190 1.00 96.50 90 ALA A O 1
ATOM 698 N N . PHE A 1 91 ? 4.721 0.733 -18.985 1.00 96.62 91 PHE A N 1
ATOM 699 C CA . PHE A 1 91 ? 5.448 -0.219 -18.149 1.00 96.62 91 PHE A CA 1
ATOM 700 C C . PHE A 1 91 ? 4.532 -0.965 -17.184 1.00 96.62 91 PHE A C 1
ATOM 702 O O . PHE A 1 91 ? 4.642 -2.189 -17.093 1.00 96.62 91 PHE A O 1
ATOM 709 N N . ALA A 1 92 ? 3.583 -0.271 -16.555 1.00 96.94 92 ALA A N 1
ATOM 710 C CA . ALA A 1 92 ? 2.555 -0.875 -15.717 1.00 96.94 92 ALA A CA 1
ATOM 711 C C . ALA A 1 92 ? 1.763 -1.922 -16.504 1.00 96.94 92 ALA A C 1
ATOM 713 O O . ALA A 1 92 ? 1.641 -3.062 -16.065 1.00 96.94 92 ALA A O 1
ATOM 714 N N . SER A 1 93 ? 1.309 -1.573 -17.713 1.00 95.25 93 SER A N 1
ATOM 715 C CA . SER A 1 93 ? 0.590 -2.491 -18.602 1.00 95.25 93 SER A CA 1
ATOM 716 C C . SER A 1 93 ? 1.419 -3.734 -18.947 1.00 95.25 93 SER A C 1
ATOM 718 O O . SER A 1 93 ? 0.912 -4.857 -18.916 1.00 95.25 93 SER A O 1
ATOM 720 N N . ARG A 1 94 ? 2.720 -3.575 -19.227 1.00 95.88 94 ARG A N 1
ATOM 721 C CA . ARG A 1 94 ? 3.612 -4.716 -19.484 1.00 95.88 94 ARG A CA 1
ATOM 722 C C . ARG A 1 94 ? 3.794 -5.597 -18.247 1.00 95.88 94 ARG A C 1
ATOM 724 O O . ARG A 1 94 ? 3.768 -6.818 -18.380 1.00 95.88 94 ARG A O 1
ATOM 731 N N . LEU A 1 95 ? 3.968 -5.006 -17.066 1.00 96.06 95 LEU A N 1
ATOM 732 C CA . LEU A 1 95 ? 4.084 -5.759 -15.817 1.00 96.06 95 LEU A CA 1
ATOM 733 C C . LEU A 1 95 ? 2.778 -6.476 -15.469 1.00 96.06 95 LEU A C 1
ATOM 735 O O . LEU A 1 95 ? 2.841 -7.647 -15.116 1.00 96.06 95 LEU A O 1
ATOM 739 N N . LYS A 1 96 ? 1.610 -5.859 -15.679 1.00 94.88 96 LYS A N 1
ATOM 740 C CA . LYS A 1 96 ? 0.302 -6.520 -15.533 1.00 94.88 96 LYS A CA 1
ATOM 741 C C . LYS A 1 96 ? 0.148 -7.718 -16.473 1.00 94.88 96 LYS A C 1
ATOM 743 O O . LYS A 1 96 ? -0.377 -8.741 -16.066 1.00 94.88 96 LYS A O 1
ATOM 748 N N . LYS A 1 97 ? 0.678 -7.674 -17.702 1.00 94.88 97 LYS A N 1
ATOM 749 C CA . LYS A 1 97 ? 0.698 -8.869 -18.577 1.00 94.88 97 LYS A CA 1
ATOM 750 C C . LYS A 1 97 ? 1.532 -10.021 -17.998 1.00 94.88 97 LYS A C 1
ATOM 752 O O . LYS A 1 97 ? 1.201 -11.176 -18.239 1.00 94.88 97 LYS A O 1
ATOM 757 N N . ARG A 1 98 ? 2.610 -9.718 -17.264 1.00 95.69 98 ARG A N 1
ATOM 758 C CA . ARG A 1 98 ? 3.468 -10.716 -16.591 1.00 95.69 98 ARG A CA 1
ATOM 759 C C . ARG A 1 98 ? 2.885 -11.168 -15.245 1.00 95.69 98 ARG A C 1
ATOM 761 O O . ARG A 1 98 ? 3.063 -12.323 -14.876 1.00 95.69 98 ARG A O 1
ATOM 768 N N . TYR A 1 99 ? 2.184 -10.276 -14.548 1.00 94.81 99 TYR A N 1
ATOM 769 C CA . TYR A 1 99 ? 1.590 -10.475 -13.226 1.00 94.81 99 TYR A CA 1
ATOM 770 C C . TYR A 1 99 ? 0.129 -9.972 -13.211 1.00 94.81 99 TYR A C 1
ATOM 772 O O . TYR A 1 99 ? -0.139 -8.899 -12.666 1.00 94.81 99 TYR A O 1
ATOM 780 N N . PRO A 1 100 ? -0.819 -10.714 -13.817 1.00 90.44 100 PRO A N 1
ATOM 781 C CA . PRO A 1 100 ? -2.194 -10.242 -14.041 1.00 90.44 100 PRO A CA 1
ATOM 782 C C . PRO A 1 100 ? -2.965 -9.861 -12.776 1.00 90.44 100 PRO A C 1
ATOM 784 O O . PRO A 1 100 ? -3.774 -8.937 -12.803 1.00 90.44 100 PRO A O 1
ATOM 787 N N . ASP A 1 101 ? -2.681 -10.530 -11.660 1.00 89.12 101 ASP A N 1
ATOM 788 C CA . ASP A 1 101 ? -3.399 -10.328 -10.398 1.00 89.12 101 ASP A CA 1
ATOM 789 C C . ASP A 1 101 ? -2.765 -9.263 -9.490 1.00 89.12 101 ASP A C 1
ATOM 791 O O . ASP A 1 101 ? -3.246 -9.022 -8.378 1.00 89.12 101 ASP A O 1
ATOM 795 N N . ALA A 1 102 ? -1.679 -8.627 -9.939 1.00 93.25 102 ALA A N 1
ATOM 796 C CA . ALA A 1 102 ? -0.909 -7.703 -9.124 1.00 93.25 102 ALA A CA 1
ATOM 797 C C . ALA A 1 102 ? -1.328 -6.238 -9.295 1.00 93.25 102 ALA A C 1
ATOM 799 O O . ALA A 1 102 ? -1.571 -5.746 -10.400 1.00 93.25 102 ALA A O 1
ATOM 800 N N . ASN A 1 103 ? -1.282 -5.509 -8.184 1.00 94.31 103 ASN A N 1
ATOM 801 C CA . ASN A 1 103 ? -1.101 -4.067 -8.201 1.00 94.31 103 ASN A CA 1
ATOM 802 C C . ASN A 1 103 ? 0.356 -3.761 -8.561 1.00 94.31 103 ASN A C 1
ATOM 804 O O . ASN A 1 103 ? 1.277 -4.356 -7.995 1.00 94.31 103 ASN A O 1
ATOM 808 N N . ILE A 1 104 ? 0.570 -2.849 -9.507 1.00 97.69 104 ILE A N 1
ATOM 809 C CA . ILE A 1 104 ? 1.910 -2.460 -9.949 1.00 97.69 104 ILE A CA 1
ATOM 810 C C . ILE A 1 104 ? 2.261 -1.110 -9.347 1.00 97.69 104 ILE A C 1
ATOM 812 O O . ILE A 1 104 ? 1.485 -0.160 -9.434 1.00 97.69 104 ILE A O 1
ATOM 816 N N . HIS A 1 105 ? 3.451 -1.016 -8.775 1.00 98.06 105 HIS A N 1
ATOM 817 C CA . HIS A 1 105 ? 3.947 0.184 -8.137 1.00 98.06 105 HIS A CA 1
ATOM 818 C C . HIS A 1 105 ? 5.312 0.555 -8.683 1.00 98.06 105 HIS A C 1
ATOM 820 O O . HIS A 1 105 ? 6.174 -0.303 -8.861 1.00 98.06 105 HIS A O 1
ATOM 826 N N . PHE A 1 106 ? 5.510 1.849 -8.883 1.00 98.56 106 PHE A N 1
ATOM 827 C CA . PHE A 1 106 ? 6.820 2.425 -9.137 1.00 98.56 106 PHE A CA 1
ATOM 828 C C . PHE A 1 106 ? 7.193 3.277 -7.941 1.00 98.5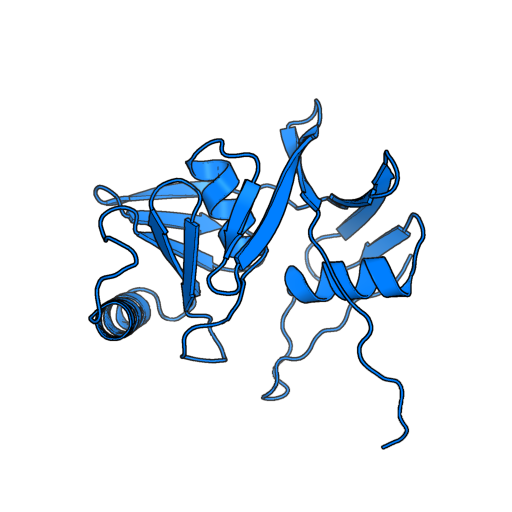6 106 PHE A C 1
ATOM 830 O O . PHE A 1 106 ? 6.353 4.031 -7.433 1.00 98.56 106 PHE A O 1
ATOM 837 N N . ALA A 1 107 ? 8.429 3.132 -7.488 1.00 98.50 107 ALA A N 1
ATOM 838 C CA . ALA A 1 107 ? 8.910 3.780 -6.286 1.00 98.50 107 ALA A CA 1
ATOM 839 C C . ALA A 1 107 ? 10.256 4.461 -6.519 1.00 98.50 107 ALA A C 1
ATOM 841 O O . ALA A 1 107 ? 11.153 3.912 -7.151 1.00 98.50 107 ALA A O 1
ATOM 842 N N . GLU A 1 108 ? 10.393 5.654 -5.954 1.00 97.88 108 GLU A N 1
ATOM 843 C CA . GLU A 1 108 ? 11.630 6.428 -5.942 1.00 97.88 108 GLU A CA 1
ATOM 844 C C . GLU A 1 108 ? 11.767 7.055 -4.554 1.00 97.88 108 GLU A C 1
ATOM 846 O O . GLU A 1 108 ? 10.932 7.866 -4.147 1.00 97.88 108 GLU A O 1
ATOM 851 N N . ASN A 1 109 ? 12.789 6.642 -3.798 1.00 96.56 109 ASN A N 1
ATOM 852 C CA . ASN A 1 109 ? 12.899 6.913 -2.360 1.00 96.56 109 ASN A CA 1
ATOM 853 C C . ASN A 1 109 ? 11.629 6.469 -1.606 1.00 96.56 109 ASN A C 1
ATOM 855 O O . ASN A 1 109 ? 11.270 5.292 -1.618 1.00 96.56 109 ASN A O 1
ATOM 859 N N . ASN A 1 110 ? 10.937 7.413 -0.970 1.00 97.94 110 ASN A N 1
ATOM 860 C CA . ASN A 1 110 ? 9.692 7.193 -0.251 1.00 97.94 110 ASN A CA 1
ATOM 861 C C . ASN A 1 110 ? 8.442 7.615 -1.044 1.00 97.94 110 ASN A C 1
ATOM 863 O O . ASN A 1 110 ? 7.350 7.656 -0.482 1.00 97.94 110 ASN A O 1
ATOM 867 N N . CYS A 1 111 ? 8.577 7.937 -2.329 1.00 98.56 111 CYS A N 1
ATOM 868 C CA . CYS A 1 111 ? 7.458 8.287 -3.197 1.00 98.56 111 CYS A CA 1
ATOM 869 C C . CYS A 1 111 ? 6.935 7.049 -3.937 1.00 98.56 111 CYS A C 1
ATOM 871 O O . CYS A 1 111 ? 7.719 6.204 -4.371 1.00 98.56 111 CYS A O 1
ATOM 873 N N . LEU A 1 112 ? 5.616 6.963 -4.121 1.00 98.19 112 LEU A N 1
ATOM 874 C CA . LEU A 1 112 ? 4.934 5.815 -4.717 1.00 98.19 112 LEU A CA 1
ATOM 875 C C . LEU A 1 112 ? 3.893 6.250 -5.759 1.00 98.19 112 LEU A C 1
ATOM 877 O O . LEU A 1 112 ? 2.973 7.020 -5.468 1.00 98.19 112 LEU A O 1
ATOM 881 N N . ARG A 1 113 ? 3.983 5.677 -6.961 1.00 98.12 113 ARG A N 1
ATOM 882 C CA . ARG A 1 113 ? 2.929 5.715 -7.990 1.00 98.12 113 ARG A CA 1
ATOM 883 C C . ARG A 1 113 ? 2.329 4.320 -8.140 1.00 98.12 113 ARG A C 1
ATOM 885 O O . ARG A 1 113 ? 3.074 3.346 -8.203 1.00 98.12 113 ARG A O 1
ATOM 892 N N . SER A 1 114 ? 0.999 4.215 -8.171 1.00 96.94 114 SER A N 1
ATOM 893 C CA . SER A 1 114 ? 0.283 2.934 -8.064 1.00 96.94 114 SER A CA 1
ATOM 894 C C . SER A 1 114 ? -0.695 2.725 -9.213 1.00 96.94 114 SER A C 1
ATOM 896 O O . SER A 1 114 ? -1.470 3.615 -9.536 1.00 96.94 114 SER A O 1
ATOM 898 N N . PHE A 1 115 ? -0.674 1.534 -9.800 1.00 95.56 115 PHE A N 1
ATOM 899 C CA . PHE A 1 115 ? -1.558 1.087 -10.871 1.00 95.56 115 PHE A CA 1
ATOM 900 C C . PHE A 1 115 ? -2.297 -0.156 -10.385 1.00 95.56 115 PHE A C 1
ATOM 902 O O . PHE A 1 115 ? -1.719 -1.245 -10.297 1.00 95.56 115 PHE A O 1
ATOM 909 N N . GLU A 1 116 ? -3.564 0.015 -10.021 1.00 88.38 116 GLU A N 1
ATOM 910 C CA . GLU A 1 116 ? -4.298 -0.991 -9.255 1.00 88.38 116 GLU A CA 1
ATOM 911 C C . GLU A 1 116 ? -5.140 -1.915 -10.142 1.00 88.38 116 GLU A C 1
ATOM 913 O O . GLU A 1 116 ? -5.570 -1.575 -11.248 1.00 88.38 116 GLU A O 1
ATOM 918 N N . ARG A 1 117 ? -5.337 -3.145 -9.673 1.00 82.12 117 ARG A N 1
ATOM 919 C CA . ARG A 1 117 ? -6.255 -4.116 -10.268 1.00 82.12 117 ARG A CA 1
ATOM 920 C C . ARG A 1 117 ? -7.696 -3.639 -10.082 1.00 82.12 117 ARG A C 1
ATOM 922 O O . ARG A 1 117 ? -8.058 -3.194 -8.999 1.00 82.12 117 ARG A O 1
ATOM 929 N N . GLY A 1 118 ? -8.517 -3.757 -11.123 1.00 73.81 118 GLY A N 1
ATOM 930 C CA . GLY A 1 118 ? -9.937 -3.372 -11.092 1.00 73.81 118 GLY A CA 1
ATOM 931 C C . GLY A 1 118 ? -10.206 -1.897 -11.412 1.00 73.81 118 GLY A C 1
ATOM 932 O O . GLY A 1 118 ? -11.328 -1.554 -11.763 1.00 73.81 118 GLY A O 1
ATOM 933 N N . VAL A 1 119 ? -9.180 -1.039 -11.366 1.00 76.94 119 VAL A N 1
ATOM 934 C CA . VAL A 1 119 ? -9.205 0.296 -11.995 1.00 76.94 119 VAL A CA 1
ATOM 935 C C . VAL A 1 119 ? -8.508 0.248 -13.355 1.00 76.94 119 VAL A C 1
ATOM 937 O O . VAL A 1 119 ? -8.914 0.934 -14.283 1.00 76.94 119 VAL A O 1
ATOM 940 N N . GLU A 1 120 ? -7.462 -0.581 -13.476 1.00 76.69 120 GLU A N 1
ATOM 941 C CA . GLU A 1 120 ? -6.608 -0.717 -14.669 1.00 76.69 120 GLU A CA 1
ATOM 942 C C . GLU A 1 120 ? -5.899 0.573 -15.111 1.00 76.69 120 GLU A C 1
ATOM 944 O O . GLU A 1 120 ? -5.226 0.609 -16.140 1.00 76.69 120 GLU A O 1
ATOM 949 N N . GLU A 1 121 ? -5.950 1.599 -14.266 1.00 88.56 121 GLU A N 1
ATOM 950 C CA . GLU A 1 121 ? -5.273 2.875 -14.426 1.00 88.56 121 GLU A CA 1
ATOM 951 C C . GLU A 1 121 ? -4.507 3.242 -13.152 1.00 88.56 121 GLU A C 1
ATOM 953 O O . GLU A 1 121 ? -4.471 2.508 -12.157 1.00 88.56 121 GLU A O 1
ATOM 958 N N . GLU A 1 122 ? -3.842 4.389 -13.206 1.00 94.81 122 GLU A N 1
ATOM 959 C CA . GLU A 1 122 ? -3.125 4.929 -12.068 1.00 94.81 122 GLU A CA 1
ATOM 960 C C . GLU A 1 122 ? -4.079 5.509 -11.018 1.00 94.81 122 GLU A C 1
ATOM 962 O O . GLU A 1 122 ? -4.872 6.404 -11.312 1.00 94.81 122 GLU A O 1
ATOM 967 N N . THR A 1 123 ? -3.933 5.075 -9.770 1.00 93.62 123 THR A N 1
ATOM 968 C CA . THR A 1 123 ? -4.695 5.590 -8.632 1.00 93.62 123 THR A CA 1
ATOM 969 C C . THR A 1 123 ? -3.933 6.688 -7.887 1.00 93.62 123 THR A C 1
ATOM 971 O O . THR A 1 123 ? -2.720 6.870 -8.021 1.00 93.62 123 THR A O 1
ATOM 974 N N . LEU A 1 124 ? -4.663 7.473 -7.089 1.00 93.88 124 LEU A N 1
ATOM 975 C CA . LEU A 1 124 ? -4.101 8.598 -6.335 1.00 93.88 124 LEU A CA 1
ATOM 976 C C . LEU A 1 124 ? -3.306 8.183 -5.089 1.00 93.88 124 LEU A C 1
ATOM 978 O O . LEU A 1 124 ? -2.482 8.973 -4.620 1.00 93.88 124 LEU A O 1
ATOM 982 N N . ALA A 1 125 ? -3.575 6.996 -4.542 1.00 93.50 125 ALA A N 1
ATOM 983 C CA . ALA A 1 125 ? -2.906 6.429 -3.375 1.00 93.50 125 ALA A CA 1
ATOM 984 C C . ALA A 1 125 ? -3.231 4.937 -3.234 1.00 93.50 125 ALA A C 1
ATOM 986 O O . ALA A 1 125 ? -4.361 4.543 -3.505 1.00 93.50 125 ALA A O 1
ATOM 987 N N . CYS A 1 126 ? -2.305 4.139 -2.695 1.00 93.88 126 CYS A N 1
ATOM 988 C CA . CYS A 1 126 ? -2.539 2.727 -2.363 1.00 93.88 126 CYS A CA 1
ATOM 989 C C . CYS A 1 126 ? -1.908 2.367 -1.007 1.00 93.88 126 CYS A C 1
ATOM 991 O O . CYS A 1 126 ? -0.690 2.225 -0.901 1.00 93.88 126 CYS A O 1
ATOM 993 N N . GLY A 1 127 ? -2.723 2.207 0.042 1.00 92.94 127 GLY A N 1
ATOM 994 C CA . GLY A 1 127 ? -2.230 1.959 1.407 1.00 92.94 127 GLY A CA 1
ATOM 995 C C . GLY A 1 127 ? -1.404 0.674 1.561 1.00 92.94 127 GLY A C 1
ATOM 996 O O . GLY A 1 127 ? -0.342 0.698 2.177 1.00 92.94 127 GLY A O 1
ATOM 997 N N . SER A 1 128 ? -1.832 -0.442 0.959 1.00 93.19 128 SER A N 1
ATOM 998 C CA . SER A 1 128 ? -1.074 -1.700 1.036 1.00 93.19 128 SER A CA 1
ATOM 999 C C . SER A 1 128 ? 0.183 -1.690 0.154 1.00 93.19 128 SER A C 1
ATOM 1001 O O . SER A 1 128 ? 1.211 -2.229 0.560 1.00 93.19 128 SER A O 1
ATOM 1003 N N . GLY A 1 129 ? 0.163 -0.980 -0.981 1.00 95.19 129 GLY A N 1
ATOM 1004 C CA . GLY A 1 129 ? 1.371 -0.704 -1.769 1.00 95.19 129 GLY A CA 1
ATOM 1005 C C . GLY A 1 129 ? 2.392 0.139 -0.995 1.00 95.19 129 GLY A C 1
ATOM 1006 O O . GLY A 1 129 ? 3.586 -0.158 -1.011 1.00 95.19 129 GLY A O 1
ATOM 1007 N N . ALA A 1 130 ? 1.925 1.137 -0.239 1.00 96.44 130 ALA A N 1
ATOM 1008 C CA . ALA A 1 130 ? 2.772 1.922 0.656 1.00 96.44 130 ALA A CA 1
ATOM 1009 C C . ALA A 1 130 ? 3.344 1.081 1.800 1.00 96.44 130 ALA A C 1
ATOM 1011 O O . ALA A 1 130 ? 4.530 1.190 2.086 1.00 96.44 130 ALA A O 1
ATOM 1012 N N . ALA A 1 131 ? 2.552 0.195 2.405 1.00 96.00 131 ALA A N 1
ATOM 1013 C CA . ALA A 1 131 ? 3.046 -0.722 3.430 1.00 96.00 131 ALA A CA 1
ATOM 1014 C C . ALA A 1 131 ? 4.133 -1.661 2.882 1.00 96.00 131 ALA A C 1
ATOM 1016 O O . ALA A 1 131 ? 5.129 -1.933 3.557 1.00 96.00 131 ALA A O 1
ATOM 1017 N N . ALA A 1 132 ? 3.983 -2.112 1.635 1.00 96.19 132 ALA A N 1
ATOM 1018 C CA . ALA A 1 132 ? 4.985 -2.916 0.956 1.00 96.19 132 ALA A CA 1
ATOM 1019 C C . ALA A 1 132 ? 6.285 -2.131 0.688 1.00 96.19 132 ALA A C 1
ATOM 1021 O O . ALA A 1 132 ? 7.366 -2.642 0.987 1.00 96.19 132 ALA A O 1
ATOM 1022 N N . LEU A 1 133 ? 6.203 -0.880 0.213 1.00 97.75 133 LEU A N 1
ATOM 1023 C CA . LEU A 1 133 ? 7.382 -0.020 0.038 1.00 97.75 133 LEU A CA 1
ATOM 1024 C C . LEU A 1 133 ? 8.040 0.342 1.377 1.00 97.75 133 LEU A C 1
ATOM 1026 O O . LEU A 1 133 ? 9.264 0.307 1.476 1.00 97.75 133 LEU A O 1
ATOM 1030 N N . ALA A 1 134 ? 7.263 0.660 2.412 1.00 97.44 134 ALA A N 1
ATOM 1031 C CA . ALA A 1 134 ? 7.770 0.927 3.757 1.00 97.44 134 ALA A CA 1
ATOM 1032 C C . ALA A 1 134 ? 8.537 -0.283 4.308 1.00 97.44 134 ALA A C 1
ATOM 1034 O O . ALA A 1 134 ? 9.649 -0.136 4.809 1.00 97.44 134 ALA A O 1
ATOM 1035 N N . THR A 1 135 ? 7.993 -1.490 4.126 1.00 96.56 135 THR A N 1
ATOM 1036 C CA . THR A 1 135 ? 8.666 -2.742 4.508 1.00 96.56 135 THR A CA 1
ATOM 1037 C C . THR A 1 135 ? 9.957 -2.968 3.714 1.00 96.56 135 THR A C 1
ATOM 1039 O O . THR A 1 135 ? 10.955 -3.400 4.281 1.00 96.56 135 THR A O 1
ATOM 1042 N N . LEU A 1 136 ? 9.956 -2.668 2.410 1.00 97.00 136 LEU A N 1
ATOM 1043 C CA . LEU A 1 136 ? 11.121 -2.831 1.535 1.00 97.00 136 LEU A CA 1
ATOM 1044 C C . LEU A 1 136 ? 12.246 -1.828 1.847 1.00 97.00 136 LEU A C 1
ATOM 1046 O O . LEU A 1 136 ? 13.417 -2.194 1.847 1.00 97.00 136 LEU A O 1
ATOM 1050 N N . SER A 1 137 ? 11.892 -0.563 2.068 1.00 96.56 137 SER A N 1
ATOM 1051 C CA . SER A 1 137 ? 12.835 0.563 2.150 1.00 96.56 137 SER A CA 1
ATOM 1052 C C . SER A 1 137 ? 13.218 0.960 3.577 1.00 96.56 137 SER A C 1
ATOM 1054 O O . SER A 1 137 ? 14.226 1.632 3.780 1.00 96.56 137 SER A O 1
ATOM 1056 N N . GLY A 1 138 ? 12.406 0.593 4.573 1.00 96.12 138 GLY A N 1
ATOM 1057 C CA . GLY A 1 138 ? 12.524 1.080 5.948 1.00 96.12 138 GLY A CA 1
ATOM 1058 C C . GLY A 1 138 ? 12.011 2.513 6.158 1.00 96.12 138 GLY A C 1
ATOM 1059 O O . GLY A 1 138 ? 12.122 3.043 7.266 1.00 96.12 138 GLY A O 1
ATOM 1060 N N . HIS A 1 139 ? 11.444 3.159 5.132 1.00 97.75 139 HIS A N 1
ATOM 1061 C CA . HIS A 1 139 ? 10.823 4.472 5.282 1.00 97.75 139 HIS A CA 1
ATOM 1062 C C . HIS A 1 139 ? 9.557 4.392 6.140 1.00 97.75 139 HIS A C 1
ATOM 1064 O O . HIS A 1 139 ? 8.706 3.526 5.953 1.00 97.75 139 HIS A O 1
ATOM 1070 N N . LYS A 1 140 ? 9.412 5.347 7.063 1.00 97.12 140 LYS A N 1
ATOM 1071 C CA . LYS A 1 140 ? 8.233 5.455 7.935 1.00 97.12 140 LYS A CA 1
ATOM 1072 C C . LYS A 1 140 ? 7.098 6.262 7.322 1.00 97.12 140 LYS A C 1
ATOM 1074 O O . LYS A 1 140 ? 6.007 6.247 7.867 1.00 97.12 140 LYS A O 1
ATOM 1079 N N . GLU A 1 141 ? 7.341 6.976 6.233 1.00 98.00 141 GLU A N 1
ATOM 1080 C CA . GLU A 1 141 ? 6.349 7.826 5.580 1.00 98.00 141 GLU A CA 1
ATOM 1081 C C . GLU A 1 141 ? 6.463 7.647 4.079 1.00 98.00 141 GLU A C 1
ATOM 1083 O O . GLU A 1 141 ? 7.529 7.893 3.517 1.00 98.00 141 GLU A O 1
ATOM 1088 N N . ILE A 1 142 ? 5.372 7.222 3.449 1.00 98.31 142 ILE A N 1
ATOM 1089 C CA . ILE A 1 142 ? 5.286 7.035 2.004 1.00 98.31 142 ILE A CA 1
ATOM 1090 C C . ILE A 1 142 ? 4.378 8.105 1.410 1.00 98.31 142 ILE A C 1
ATOM 1092 O O . ILE A 1 142 ? 3.243 8.274 1.859 1.00 98.31 142 ILE A O 1
ATOM 1096 N N . VAL A 1 143 ? 4.885 8.803 0.397 1.00 98.19 143 VAL A N 1
ATOM 1097 C CA . VAL A 1 143 ? 4.190 9.875 -0.320 1.00 98.19 143 VAL A CA 1
ATOM 1098 C C . VAL A 1 143 ? 3.534 9.294 -1.568 1.00 98.19 143 VAL A C 1
ATOM 1100 O O . VAL A 1 143 ? 4.204 8.718 -2.424 1.00 98.19 143 VAL A O 1
ATOM 1103 N N . HIS A 1 144 ? 2.220 9.446 -1.689 1.00 97.44 144 HIS A N 1
ATOM 1104 C CA . HIS A 1 144 ? 1.470 8.988 -2.859 1.00 97.44 144 HIS A CA 1
ATOM 1105 C C . HIS A 1 144 ? 1.447 10.040 -3.971 1.00 97.44 144 HIS A C 1
ATOM 1107 O O . HIS A 1 144 ? 1.749 11.210 -3.746 1.00 97.44 144 HIS A O 1
ATOM 1113 N N . LYS A 1 145 ? 0.980 9.654 -5.166 1.00 96.25 145 LYS A N 1
ATOM 1114 C CA . LYS A 1 145 ? 0.740 10.574 -6.295 1.00 96.25 145 LYS A CA 1
ATOM 1115 C C . LYS A 1 145 ? -0.079 11.812 -5.908 1.00 96.25 145 LYS A C 1
ATOM 1117 O O . LYS A 1 145 ? 0.198 12.903 -6.394 1.00 96.25 145 LYS A O 1
ATOM 1122 N N . SER A 1 146 ? -1.094 11.643 -5.060 1.00 94.56 146 SER A N 1
ATOM 1123 C CA . SER A 1 146 ? -1.934 12.745 -4.561 1.00 94.56 146 SER A CA 1
ATOM 1124 C C . SER A 1 146 ? -1.197 13.765 -3.689 1.00 94.56 146 SER A C 1
ATOM 1126 O O . SER A 1 146 ? -1.761 14.812 -3.396 1.00 94.56 146 SER A O 1
ATOM 1128 N N . GLY A 1 147 ? 0.018 13.458 -3.229 1.00 95.12 147 GLY A N 1
ATOM 1129 C CA . GLY A 1 147 ? 0.707 14.199 -2.173 1.00 95.12 147 GLY A CA 1
ATOM 1130 C C . GLY A 1 147 ? 0.301 13.771 -0.760 1.00 95.12 147 GLY A C 1
ATOM 1131 O O . GLY A 1 147 ? 0.930 14.207 0.200 1.00 95.12 147 GLY A O 1
ATOM 1132 N N . SER A 1 148 ? -0.704 12.896 -0.614 1.00 94.69 148 SER A N 1
ATOM 1133 C CA . SER A 1 148 ? -1.061 12.324 0.688 1.00 94.69 148 SER A CA 1
ATOM 1134 C C . SER A 1 148 ? 0.062 11.435 1.224 1.00 94.69 148 SER A C 1
ATOM 1136 O O . SER A 1 148 ? 0.797 10.803 0.457 1.00 94.69 148 SER A O 1
ATOM 1138 N N . ILE A 1 149 ? 0.177 11.372 2.550 1.00 96.31 149 ILE A N 1
ATOM 1139 C CA . ILE A 1 149 ? 1.202 10.591 3.242 1.00 96.31 149 ILE A CA 1
ATOM 1140 C C . ILE A 1 149 ? 0.541 9.422 3.967 1.00 96.31 149 ILE A C 1
ATOM 1142 O O . ILE A 1 149 ? -0.539 9.537 4.544 1.00 96.31 149 ILE A O 1
ATOM 1146 N N . THR A 1 150 ? 1.179 8.258 3.917 1.00 96.19 150 THR A N 1
ATOM 1147 C CA . THR A 1 150 ? 0.860 7.134 4.801 1.00 96.19 150 THR A CA 1
ATOM 1148 C C . THR A 1 150 ? 2.055 6.861 5.697 1.00 96.19 150 THR A C 1
ATOM 1150 O O . THR A 1 150 ? 3.155 6.601 5.208 1.00 96.19 150 THR A O 1
ATOM 1153 N N . SER A 1 151 ? 1.829 6.955 7.002 1.00 96.88 151 SER A N 1
ATOM 1154 C CA . SER A 1 151 ? 2.832 6.769 8.042 1.00 96.88 151 SER A CA 1
ATOM 1155 C C . SER A 1 151 ? 2.787 5.348 8.597 1.00 96.88 151 SER A C 1
ATOM 1157 O O . SER A 1 151 ? 1.719 4.749 8.726 1.00 96.88 151 SER A O 1
ATOM 1159 N N . PHE A 1 152 ? 3.948 4.833 8.985 1.00 96.69 152 PHE A N 1
ATOM 1160 C CA . PHE A 1 152 ? 4.124 3.478 9.478 1.00 96.69 152 PHE A CA 1
ATOM 1161 C C . PHE A 1 152 ? 4.903 3.436 10.791 1.00 96.69 152 PHE A C 1
ATOM 1163 O O . PHE A 1 152 ? 5.884 4.159 10.988 1.00 96.69 152 PHE A O 1
ATOM 1170 N N . GLN A 1 153 ? 4.479 2.542 11.681 1.00 95.62 153 GLN A N 1
ATOM 1171 C CA . GLN A 1 153 ? 5.201 2.169 12.896 1.00 95.62 153 GLN A CA 1
ATOM 1172 C C . GLN A 1 153 ? 5.259 0.647 12.996 1.00 95.62 153 GLN A C 1
ATOM 1174 O O . GLN A 1 153 ? 4.316 -0.035 12.612 1.00 95.62 153 GLN A O 1
ATOM 1179 N N . SER A 1 154 ? 6.353 0.112 13.527 1.00 93.56 154 SER A N 1
ATOM 1180 C CA . SER A 1 154 ? 6.420 -1.294 13.924 1.00 93.56 154 SER A CA 1
ATOM 1181 C C . SER A 1 154 ? 6.297 -1.388 15.435 1.00 93.56 154 SER A C 1
ATOM 1183 O O . SER A 1 154 ? 6.928 -0.604 16.149 1.00 93.56 154 SER A O 1
ATOM 1185 N N . ASP A 1 155 ? 5.505 -2.336 15.924 1.00 90.25 155 ASP A N 1
ATOM 1186 C CA . ASP A 1 155 ? 5.507 -2.668 17.348 1.00 90.25 155 ASP A CA 1
ATOM 1187 C C . ASP A 1 155 ? 6.678 -3.603 17.710 1.00 90.25 155 ASP A C 1
ATOM 1189 O O . ASP A 1 155 ? 7.447 -4.049 16.855 1.00 90.25 155 ASP A O 1
ATOM 1193 N N . HIS A 1 156 ? 6.829 -3.908 19.001 1.00 87.81 156 HIS A N 1
ATOM 1194 C CA . HIS A 1 156 ? 7.883 -4.804 19.492 1.00 87.81 156 HIS A CA 1
ATOM 1195 C C . HIS A 1 156 ? 7.758 -6.249 18.988 1.00 87.81 156 HIS A C 1
ATOM 1197 O O . HIS A 1 156 ? 8.741 -6.986 19.029 1.00 87.81 156 HIS A O 1
ATOM 1203 N N . ALA A 1 157 ? 6.574 -6.657 18.523 1.00 86.81 157 ALA A N 1
ATOM 1204 C CA . ALA A 1 157 ? 6.339 -7.964 17.921 1.00 86.81 157 ALA A CA 1
ATOM 1205 C C . ALA A 1 157 ? 6.624 -7.971 16.407 1.00 86.81 157 ALA A C 1
ATOM 1207 O O . ALA A 1 157 ? 6.559 -9.024 15.776 1.00 86.81 157 ALA A O 1
ATOM 1208 N N . GLY A 1 158 ? 6.973 -6.817 15.828 1.00 84.38 158 GLY A N 1
ATOM 1209 C CA . GLY A 1 158 ? 7.252 -6.660 14.406 1.00 84.38 158 GLY A CA 1
ATOM 1210 C C . GLY A 1 158 ? 6.001 -6.484 13.546 1.00 84.38 158 GLY A C 1
ATOM 1211 O O . GLY A 1 158 ? 6.120 -6.508 12.321 1.00 84.38 158 GLY A O 1
ATOM 1212 N N . ASN A 1 159 ? 4.817 -6.287 14.139 1.00 90.25 159 ASN A N 1
ATOM 1213 C CA . ASN A 1 159 ? 3.627 -5.983 13.350 1.00 90.25 159 ASN A CA 1
ATOM 1214 C C . ASN A 1 159 ? 3.709 -4.554 12.827 1.00 90.25 159 ASN A C 1
ATOM 1216 O O . ASN A 1 159 ? 4.140 -3.639 13.534 1.00 90.25 159 ASN A O 1
ATOM 1220 N N . LEU A 1 160 ? 3.269 -4.369 11.585 1.00 94.81 160 LEU A N 1
ATOM 1221 C CA . LEU A 1 160 ? 3.237 -3.067 10.943 1.00 94.81 160 LEU A CA 1
ATOM 1222 C C . LEU A 1 160 ? 1.902 -2.380 11.236 1.00 94.81 160 LEU A C 1
ATOM 1224 O O . LEU A 1 160 ? 0.836 -2.949 11.023 1.00 94.81 160 LEU A O 1
ATOM 1228 N N . TRP A 1 161 ? 1.972 -1.137 11.681 1.00 96.06 161 TRP A N 1
ATOM 1229 C CA . TRP A 1 161 ? 0.839 -0.262 11.931 1.00 96.06 161 TRP A CA 1
ATOM 1230 C C . TRP A 1 161 ? 0.846 0.852 10.900 1.00 96.06 161 TRP A C 1
ATOM 1232 O O . TRP A 1 161 ? 1.894 1.431 10.620 1.00 96.06 161 TRP A O 1
ATOM 1242 N N . MET A 1 162 ? -0.321 1.146 10.343 1.00 95.38 162 MET A N 1
ATOM 1243 C CA . MET A 1 162 ? -0.516 2.136 9.295 1.00 95.38 162 MET A CA 1
ATOM 1244 C C . MET A 1 162 ? -1.415 3.260 9.791 1.00 95.38 162 MET A C 1
ATOM 1246 O O . MET A 1 162 ? -2.496 3.018 10.318 1.00 95.38 162 MET A O 1
ATOM 1250 N N . HIS A 1 163 ? -0.995 4.488 9.541 1.00 94.81 163 HIS A N 1
ATOM 1251 C CA . HIS A 1 163 ? -1.795 5.686 9.713 1.00 94.81 163 HIS A CA 1
ATOM 1252 C C . HIS A 1 163 ? -1.801 6.471 8.403 1.00 94.81 163 HIS A C 1
ATOM 1254 O O . HIS A 1 163 ? -0.825 6.482 7.656 1.00 94.81 163 HIS A O 1
ATOM 1260 N N . GLY A 1 164 ? -2.895 7.153 8.116 1.00 91.62 164 GLY A N 1
ATOM 1261 C CA . GLY A 1 164 ? -2.934 8.153 7.067 1.00 91.62 164 GLY A CA 1
ATOM 1262 C C . GLY A 1 164 ? -4.240 8.913 7.132 1.00 91.62 164 GLY A C 1
ATOM 1263 O O . GLY A 1 164 ? -5.217 8.419 7.699 1.00 91.62 164 GLY A O 1
ATOM 1264 N N . ASP A 1 165 ? -4.247 10.083 6.514 1.00 86.12 165 ASP A N 1
ATOM 1265 C CA . ASP A 1 165 ? -5.414 10.947 6.547 1.00 86.12 165 ASP A CA 1
ATOM 1266 C C . ASP A 1 165 ? -6.603 10.307 5.818 1.00 86.12 165 ASP A C 1
ATOM 1268 O O . ASP A 1 165 ? -6.459 9.567 4.829 1.00 86.12 165 ASP A O 1
ATOM 1272 N N . ALA A 1 166 ? -7.781 10.610 6.345 1.00 88.62 166 ALA A N 1
ATOM 1273 C CA . ALA A 1 166 ? -9.081 10.395 5.741 1.00 88.62 166 ALA A CA 1
ATOM 1274 C C . ALA A 1 166 ? -9.932 11.627 6.064 1.00 88.62 166 ALA A C 1
ATOM 1276 O O . ALA A 1 166 ? -9.785 12.216 7.135 1.00 88.62 166 ALA A O 1
ATOM 1277 N N . GLU A 1 167 ? -10.817 12.006 5.150 1.00 89.31 167 GLU A N 1
ATOM 1278 C CA . GLU A 1 167 ? -11.658 13.191 5.296 1.00 89.31 167 GLU A CA 1
ATOM 1279 C C . GLU A 1 167 ? -13.097 12.850 4.912 1.00 89.31 167 GLU A C 1
ATOM 1281 O O . GLU A 1 167 ? -13.349 12.145 3.929 1.00 89.31 167 GLU A O 1
ATOM 1286 N N . HIS A 1 168 ? -14.045 13.339 5.710 1.00 91.00 168 HIS A N 1
ATOM 1287 C CA . HIS A 1 168 ? -15.460 13.311 5.363 1.00 91.00 168 HIS A CA 1
ATOM 1288 C C . HIS A 1 168 ? -15.759 14.465 4.405 1.00 91.00 168 HIS A C 1
ATOM 1290 O O . HIS A 1 168 ? -15.428 15.609 4.699 1.00 91.00 168 HIS A O 1
ATOM 1296 N N . ILE A 1 169 ? -16.356 14.158 3.249 1.00 94.25 169 ILE A N 1
ATOM 1297 C CA . ILE A 1 169 ? -16.595 15.153 2.193 1.00 94.25 169 ILE A CA 1
ATOM 1298 C C . ILE A 1 169 ? -18.040 15.662 2.209 1.00 94.25 169 ILE A C 1
ATOM 1300 O O . ILE A 1 169 ? -18.269 16.866 2.113 1.00 94.25 169 ILE A O 1
ATOM 1304 N N . PHE A 1 170 ? -19.024 14.762 2.277 1.00 94.00 170 PHE A N 1
ATOM 1305 C CA . PHE A 1 170 ? -20.444 15.113 2.309 1.00 94.00 170 PHE A CA 1
ATOM 1306 C C . PHE A 1 170 ? -21.293 13.945 2.827 1.00 94.00 170 PHE A C 1
ATOM 1308 O O . PHE A 1 170 ? -20.876 12.789 2.754 1.00 94.00 170 PHE A O 1
ATOM 1315 N N . ASP A 1 171 ? -22.515 14.255 3.261 1.00 94.19 171 ASP A N 1
ATOM 1316 C CA . ASP A 1 171 ? -23.584 13.287 3.524 1.00 94.19 171 ASP A CA 1
ATOM 1317 C C . ASP A 1 171 ? -24.723 13.467 2.512 1.00 94.19 171 ASP A C 1
ATOM 1319 O O . ASP A 1 171 ? -24.970 14.576 2.029 1.00 94.19 171 ASP A O 1
ATOM 1323 N N . GLY A 1 172 ? -25.441 12.388 2.188 1.00 92.88 172 GLY A N 1
ATOM 1324 C CA . GLY A 1 172 ? -26.538 12.426 1.220 1.00 92.88 172 GLY A CA 1
ATOM 1325 C C . GLY A 1 172 ? -27.522 11.263 1.344 1.00 92.88 172 GLY A C 1
ATOM 1326 O O . GLY A 1 172 ? -27.342 10.344 2.139 1.00 92.88 172 GLY A O 1
ATOM 1327 N N . THR A 1 173 ? -28.585 11.308 0.543 1.00 92.94 173 THR A N 1
ATOM 1328 C CA . THR A 1 173 ? -29.569 10.227 0.378 1.00 92.94 173 THR A CA 1
ATOM 1329 C C . THR A 1 173 ? -29.679 9.917 -1.112 1.00 92.94 173 THR A C 1
ATOM 1331 O O . THR A 1 173 ? -29.793 10.850 -1.908 1.00 92.94 173 THR A O 1
ATOM 1334 N N . LEU A 1 174 ? -29.585 8.634 -1.474 1.00 82.94 174 LEU A N 1
ATOM 1335 C CA . LEU A 1 174 ? -29.667 8.134 -2.854 1.00 82.94 174 LEU A CA 1
ATOM 1336 C C . LEU A 1 174 ? -31.095 7.725 -3.221 1.00 82.94 174 LEU A C 1
ATOM 1338 O O . LEU A 1 174 ? -31.781 7.161 -2.338 1.00 82.94 174 LEU A O 1
#

Radius of gyration: 15.85 Å; chains: 1; bounding box: 47×29×41 Å

pLDDT: mean 92.14, std 5.86, range [71.25, 98.62]

Sequence (174 aa):
MIKWVFFNSDATPAPICGNALKCLALILGEDCLIEGPLFSFPIQEKDGRLWIGLPPVTVRPLEEGLYHAALLNTHIIDITRTLCDPQLPAFASRLKKRYPDANIHFAENNCLRSFERGVEEETLACGSGAAALATLSGHKEIVHKSGSITSFQSDHAGNLWMHGDAEHIFDGTL

Secondary structure (DSSP, 8-state):
-EE---B-TTS-B-S--HHHHHHHHHHH-S-EEEE-SS-EEEEEEETTEEEEEPPPPEEEEEETTEEEEEESEEEEEE-SS-TT-TTHHHHHHHHHHHSTTEEEEEEETTEEEEE-TTT-SEES--HHHHHHHHHHH--SEEEETTS-EEEEEE-TT--EEEEE----------